Protein AF-A0AAV4JET5-F1 (afdb_monomer_lite)

pLDDT: mean 81.31, std 18.5, range [40.25, 97.0]

InterPro domains:
  IPR038901 Hexosaminidase D-like [PTHR21040] (17-73)

Structure (mmCIF, N/CA/C/O backbone):
data_AF-A0AAV4JET5-F1
#
_entry.id   AF-A0AAV4JET5-F1
#
loop_
_atom_site.group_PDB
_atom_site.id
_atom_site.type_symbol
_atom_site.label_atom_id
_atom_site.label_alt_id
_atom_site.label_comp_id
_atom_site.label_asym_id
_atom_site.label_entity_id
_atom_site.label_seq_id
_atom_site.pdbx_PDB_ins_code
_atom_site.Cartn_x
_atom_site.Cartn_y
_atom_site.Cartn_z
_atom_site.occupancy
_atom_site.B_iso_or_equiv
_atom_site.auth_seq_id
_atom_site.auth_comp_id
_atom_site.auth_asym_id
_atom_site.auth_atom_id
_atom_site.pdbx_PDB_model_num
ATOM 1 N N . MET A 1 1 ? -49.864 6.382 39.897 1.00 40.25 1 MET A N 1
ATOM 2 C CA . MET A 1 1 ? -49.120 7.111 38.849 1.00 40.25 1 MET A CA 1
ATOM 3 C C . MET A 1 1 ? -48.103 6.152 38.260 1.00 40.25 1 MET A C 1
ATOM 5 O O . MET A 1 1 ? -47.104 5.882 38.910 1.00 40.25 1 MET A O 1
ATOM 9 N N . SER A 1 2 ? -48.407 5.555 37.108 1.00 41.44 2 SER A N 1
ATOM 10 C CA . SER A 1 2 ? -47.425 4.760 36.364 1.00 41.44 2 SER A CA 1
ATOM 11 C C . SER A 1 2 ? -46.620 5.740 35.516 1.00 41.44 2 SER A C 1
ATOM 13 O O . SER A 1 2 ? -47.218 6.498 34.755 1.00 41.44 2 SER A O 1
ATOM 15 N N . SER A 1 3 ? -45.303 5.807 35.723 1.00 42.75 3 SER A N 1
ATOM 16 C CA . SER A 1 3 ? -44.440 6.662 34.908 1.00 42.75 3 SER A CA 1
ATOM 17 C C . SER A 1 3 ? -44.279 6.011 33.544 1.00 42.75 3 SER A C 1
ATOM 19 O O . SER A 1 3 ? -43.798 4.882 33.463 1.00 42.75 3 SER A O 1
ATOM 21 N N . SER A 1 4 ? -44.705 6.711 32.495 1.00 48.41 4 SER A N 1
ATOM 22 C CA . SER A 1 4 ? -44.710 6.200 31.128 1.00 48.41 4 SER A CA 1
ATOM 23 C C . SER A 1 4 ? -43.336 5.692 30.696 1.00 48.41 4 SER A C 1
ATOM 25 O O . SER A 1 4 ? -42.324 6.367 30.886 1.00 48.41 4 SER A O 1
ATOM 27 N N . LEU A 1 5 ? -43.330 4.529 30.045 1.00 52.78 5 LEU A N 1
ATOM 28 C CA . LEU A 1 5 ? -42.237 4.109 29.176 1.00 52.78 5 LEU A CA 1
ATOM 29 C C . LEU A 1 5 ? -42.112 5.136 28.046 1.00 52.78 5 LEU A C 1
ATOM 31 O O . LEU A 1 5 ? -42.99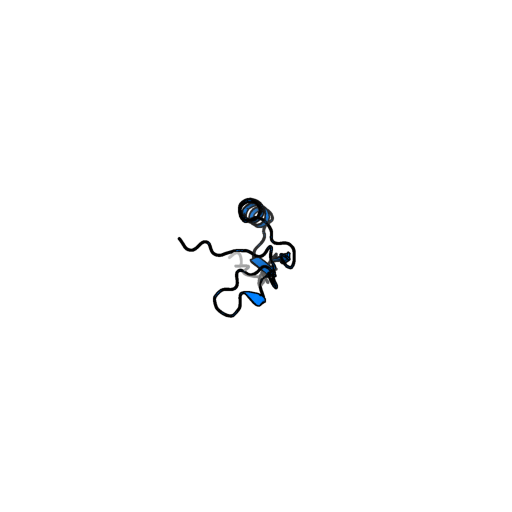2 5.218 27.192 1.00 52.78 5 LEU A O 1
ATOM 35 N N . VAL A 1 6 ? -41.031 5.915 28.048 1.00 47.88 6 VAL A N 1
ATOM 36 C CA . VAL A 1 6 ? -40.614 6.694 26.879 1.00 47.88 6 VAL A CA 1
ATOM 37 C C . VAL A 1 6 ? -39.585 5.846 26.140 1.00 47.88 6 VAL A C 1
ATOM 39 O O . VAL A 1 6 ? -38.439 5.739 26.570 1.00 47.88 6 VAL A O 1
ATOM 42 N N . VAL A 1 7 ? -40.031 5.188 25.070 1.00 58.97 7 VAL A N 1
ATOM 43 C CA . VAL A 1 7 ? -39.192 4.420 24.139 1.00 58.97 7 VAL A CA 1
ATOM 44 C C . VAL A 1 7 ? -39.326 5.075 22.765 1.00 58.97 7 VAL A C 1
ATOM 46 O O . VAL A 1 7 ? -40.071 4.611 21.917 1.00 58.97 7 VAL A O 1
ATOM 49 N N . GLU A 1 8 ? -38.640 6.203 22.605 1.00 41.84 8 GLU A N 1
ATOM 50 C CA . GLU A 1 8 ? -38.536 7.045 21.402 1.00 41.84 8 GLU A CA 1
ATOM 51 C C . GLU A 1 8 ? -37.211 7.825 21.555 1.00 41.84 8 GLU A C 1
ATOM 53 O O . GLU A 1 8 ? -36.933 8.289 22.662 1.00 41.84 8 GLU A O 1
ATOM 58 N N . ALA A 1 9 ? -36.339 8.051 20.571 1.00 42.78 9 ALA A N 1
ATOM 59 C CA . ALA A 1 9 ? -36.140 7.506 19.218 1.00 42.78 9 ALA A CA 1
ATOM 60 C C . ALA A 1 9 ? -34.635 7.769 18.864 1.00 42.78 9 ALA A C 1
ATOM 62 O O . ALA A 1 9 ? -33.907 8.275 19.718 1.00 42.78 9 ALA A O 1
ATOM 63 N N . GLU A 1 10 ? -34.023 7.470 17.712 1.00 41.50 10 GLU A N 1
ATOM 64 C CA . GLU A 1 10 ? -34.465 6.984 16.393 1.00 41.50 10 GLU A CA 1
ATOM 65 C C . GLU A 1 10 ? -33.542 5.819 15.919 1.00 41.50 10 GLU A C 1
ATOM 67 O O . GLU A 1 10 ? -33.048 5.039 16.730 1.00 41.50 10 GLU A O 1
ATOM 72 N N . HIS A 1 11 ? -33.283 5.683 14.609 1.00 49.34 11 HIS A N 1
ATOM 73 C CA . HIS A 1 11 ? -32.144 4.925 14.071 1.00 49.34 11 HIS A CA 1
ATOM 74 C C . HIS A 1 11 ? -30.848 5.740 14.195 1.00 49.34 11 HIS A C 1
ATOM 76 O O . HIS A 1 11 ? -30.744 6.808 13.587 1.00 49.34 11 HIS A O 1
ATOM 82 N N . GLU A 1 12 ? -29.799 5.190 14.817 1.00 45.59 12 GLU A N 1
ATOM 83 C CA . GLU A 1 12 ? -28.457 5.604 14.407 1.00 45.59 12 GLU A CA 1
ATOM 84 C C . GLU A 1 12 ? -28.245 5.136 12.963 1.00 45.59 12 GLU A C 1
ATOM 86 O O . GLU A 1 12 ? -27.961 3.966 12.694 1.00 45.59 12 GLU A O 1
ATOM 91 N N . ASN A 1 13 ? -28.320 6.078 12.021 1.00 50.97 13 ASN A N 1
ATOM 92 C CA . ASN A 1 13 ? -27.539 5.981 10.798 1.00 50.97 13 ASN A CA 1
ATOM 93 C C . ASN A 1 13 ? -26.062 6.042 11.203 1.00 50.97 13 ASN A C 1
ATOM 95 O O . ASN A 1 13 ? -25.400 7.072 11.052 1.00 50.97 13 ASN A O 1
ATOM 99 N N . VAL A 1 14 ? -25.539 4.915 11.700 1.00 56.03 14 VAL A N 1
ATOM 100 C CA . VAL A 1 14 ? -24.105 4.649 11.774 1.00 56.03 14 VAL A CA 1
ATOM 101 C C . VAL A 1 14 ? -23.623 4.478 10.338 1.00 56.03 14 VAL A C 1
ATOM 103 O O . VAL A 1 14 ? -23.257 3.394 9.882 1.00 56.03 14 VAL A O 1
ATOM 106 N N . LEU A 1 15 ? -23.572 5.599 9.619 1.00 59.09 15 LEU A N 1
ATOM 107 C CA . LEU A 1 15 ? -22.577 5.804 8.593 1.00 59.09 15 LEU A CA 1
ATOM 108 C C . LEU A 1 15 ? -21.235 5.774 9.326 1.00 59.09 15 LEU A C 1
ATOM 110 O O . LEU A 1 15 ? -20.651 6.808 9.653 1.00 59.09 15 LEU A O 1
ATOM 114 N N . CYS A 1 16 ? -20.750 4.558 9.590 1.00 62.75 16 CYS A N 1
ATOM 115 C CA . CYS A 1 16 ? -19.345 4.288 9.828 1.00 62.75 16 CYS A CA 1
ATOM 116 C C . CYS A 1 16 ? -18.641 4.604 8.508 1.00 62.75 16 CYS A C 1
ATOM 118 O O . CYS A 1 16 ? -18.317 3.712 7.719 1.00 62.75 16 CYS A O 1
ATOM 120 N N . LEU A 1 17 ? -18.512 5.908 8.232 1.00 70.88 17 LEU A N 1
ATOM 121 C CA . LEU A 1 17 ? -17.814 6.456 7.087 1.00 70.88 17 LEU A CA 1
ATOM 122 C C . LEU A 1 17 ? -16.421 5.868 7.161 1.00 70.88 17 LEU A C 1
ATOM 124 O O . LEU A 1 17 ? -15.628 6.218 8.040 1.00 70.88 17 LEU A O 1
ATOM 128 N N . SER A 1 18 ? -16.185 4.891 6.291 1.00 83.75 18 SER A N 1
ATOM 129 C CA . SER A 1 18 ? -14.958 4.127 6.314 1.00 83.75 18 SER A CA 1
ATOM 130 C C . SER A 1 18 ? -13.838 5.107 6.009 1.00 83.75 18 SER A C 1
ATOM 132 O O . SER A 1 18 ? -13.730 5.625 4.900 1.00 83.75 18 SER A O 1
ATOM 134 N N . ARG A 1 19 ? -13.037 5.426 7.028 1.00 91.19 19 ARG A N 1
ATOM 135 C CA . ARG A 1 19 ? -11.813 6.201 6.861 1.00 91.19 19 ARG A CA 1
ATOM 136 C C . ARG A 1 19 ? -10.850 5.301 6.107 1.00 91.19 19 ARG A C 1
ATOM 138 O O . ARG A 1 19 ? -10.269 4.390 6.702 1.00 91.19 19 ARG A O 1
ATOM 145 N N . LEU A 1 20 ? -10.802 5.503 4.796 1.00 94.38 20 LEU A N 1
ATOM 146 C CA . LEU A 1 20 ? -9.933 4.792 3.876 1.00 94.38 20 LEU A CA 1
ATOM 147 C C . LEU A 1 20 ? -8.674 5.617 3.638 1.00 94.38 20 LEU A C 1
ATOM 149 O O . LEU A 1 20 ? -8.751 6.826 3.422 1.00 94.38 20 LEU A O 1
ATOM 153 N N . VAL A 1 21 ? -7.522 4.957 3.663 1.00 95.25 21 VAL A N 1
ATOM 154 C CA . VAL A 1 21 ? -6.245 5.562 3.271 1.00 95.25 21 VAL A CA 1
ATOM 155 C C . VAL A 1 21 ? -5.861 4.999 1.913 1.00 95.25 21 VAL A C 1
ATOM 157 O O . VAL A 1 21 ? -5.759 3.782 1.766 1.00 95.25 21 VAL A O 1
ATOM 160 N N . HIS A 1 22 ? -5.662 5.878 0.931 1.00 94.62 22 HIS A N 1
ATOM 161 C CA . HIS A 1 22 ? -5.066 5.492 -0.342 1.00 94.62 22 HIS A CA 1
ATOM 162 C C . HIS A 1 22 ? -3.544 5.489 -0.204 1.00 94.62 22 HIS A C 1
ATOM 164 O O . HIS A 1 22 ? -2.952 6.506 0.163 1.00 94.62 22 HIS A O 1
ATOM 170 N N . LEU A 1 23 ? -2.929 4.343 -0.473 1.00 93.94 23 LEU A N 1
ATOM 171 C CA . LEU A 1 23 ? -1.489 4.184 -0.590 1.00 93.94 23 LEU A CA 1
ATOM 172 C C . LEU A 1 23 ? -1.171 3.933 -2.063 1.00 93.94 23 LEU A C 1
ATOM 174 O O . LEU A 1 23 ? -1.332 2.822 -2.566 1.00 93.94 23 LEU A O 1
ATOM 178 N N . ASP A 1 24 ? -0.729 4.993 -2.728 1.00 92.88 24 ASP A N 1
ATOM 179 C CA . ASP A 1 24 ? -0.151 4.924 -4.061 1.00 92.88 24 ASP A CA 1
ATOM 180 C C . ASP A 1 24 ? 1.307 4.449 -3.943 1.00 92.88 24 ASP A C 1
ATOM 182 O O . ASP A 1 24 ? 2.131 5.100 -3.291 1.00 92.88 24 ASP A O 1
ATOM 186 N N . LEU A 1 25 ? 1.597 3.270 -4.496 1.00 92.00 25 LEU A N 1
ATOM 187 C CA . LEU A 1 25 ? 2.933 2.673 -4.566 1.00 92.00 25 LEU A CA 1
ATOM 188 C C . LEU A 1 25 ? 3.474 2.634 -6.004 1.00 92.00 25 LEU A C 1
ATOM 190 O O . LEU A 1 25 ? 4.623 2.231 -6.195 1.00 92.00 25 LEU A O 1
ATOM 194 N N . LYS A 1 26 ? 2.680 3.043 -7.000 1.00 89.38 26 LYS A N 1
ATOM 195 C CA . LYS A 1 26 ? 3.018 3.011 -8.429 1.00 89.38 26 LYS A CA 1
ATOM 196 C C . LYS A 1 26 ? 4.296 3.801 -8.711 1.00 89.38 26 LYS A C 1
ATOM 198 O O . LYS A 1 26 ? 4.480 4.914 -8.219 1.00 89.38 26 LYS A O 1
ATOM 203 N N . GLY A 1 27 ? 5.220 3.216 -9.472 1.00 86.50 27 GLY A N 1
ATOM 204 C CA . GLY A 1 27 ? 6.529 3.805 -9.773 1.00 86.50 27 GLY A CA 1
ATOM 205 C C . GLY A 1 27 ? 7.480 4.009 -8.575 1.00 86.50 27 GLY A C 1
ATOM 206 O O . GLY A 1 27 ? 8.643 4.355 -8.783 1.00 86.50 27 GLY A O 1
ATOM 207 N N . ALA A 1 28 ? 7.042 3.819 -7.323 1.00 88.12 28 ALA A N 1
ATOM 208 C CA . ALA A 1 28 ? 7.832 4.127 -6.125 1.00 88.12 28 ALA A CA 1
ATOM 209 C C . ALA A 1 28 ? 7.411 3.277 -4.903 1.00 88.12 28 ALA A C 1
ATOM 211 O O . ALA A 1 28 ? 6.822 3.792 -3.946 1.00 88.12 28 ALA A O 1
ATOM 212 N N . PRO A 1 29 ? 7.744 1.973 -4.873 1.00 89.50 29 PRO A N 1
ATOM 213 C CA . PRO A 1 29 ? 7.259 1.082 -3.830 1.00 89.50 29 PRO A CA 1
ATOM 214 C C . PRO A 1 29 ? 7.919 1.368 -2.477 1.00 89.50 29 PRO A C 1
ATOM 216 O O . PRO A 1 29 ? 9.146 1.420 -2.337 1.00 89.50 29 PRO A O 1
ATOM 219 N N . LEU A 1 30 ? 7.096 1.505 -1.436 1.00 90.75 30 LEU A N 1
ATOM 220 C CA . LEU A 1 30 ? 7.561 1.682 -0.061 1.00 90.75 30 LEU A CA 1
ATOM 221 C C . LEU A 1 30 ? 8.246 0.411 0.457 1.00 90.75 30 LEU A C 1
ATOM 223 O O . LEU A 1 30 ? 7.785 -0.708 0.240 1.00 90.75 30 LEU A O 1
ATOM 227 N N . LYS A 1 31 ? 9.322 0.556 1.234 1.00 90.50 31 LYS A N 1
ATOM 228 C CA . LYS A 1 31 ? 9.951 -0.601 1.894 1.00 90.50 31 LYS A CA 1
ATOM 229 C C . LYS A 1 31 ? 8.953 -1.273 2.843 1.00 90.50 31 LYS A C 1
ATOM 231 O O . LYS A 1 31 ? 8.263 -0.585 3.594 1.00 90.50 31 LYS A O 1
ATOM 236 N N . LEU A 1 32 ? 8.936 -2.608 2.881 1.00 89.19 32 LEU A N 1
ATOM 237 C CA . LEU A 1 32 ? 8.042 -3.368 3.767 1.00 89.19 32 LEU A CA 1
ATOM 238 C C . LEU A 1 32 ? 8.219 -2.969 5.246 1.00 89.19 32 LEU A C 1
ATOM 240 O O . LEU A 1 32 ? 7.242 -2.693 5.931 1.00 89.19 32 LEU A O 1
ATOM 244 N N . SER A 1 33 ? 9.463 -2.763 5.687 1.00 93.81 33 SER A N 1
ATOM 245 C CA . SER A 1 33 ? 9.807 -2.266 7.032 1.00 93.81 33 SER A CA 1
ATOM 246 C C . SER A 1 33 ? 9.422 -0.804 7.317 1.00 93.81 33 SER A C 1
ATOM 248 O O . SER A 1 33 ? 9.612 -0.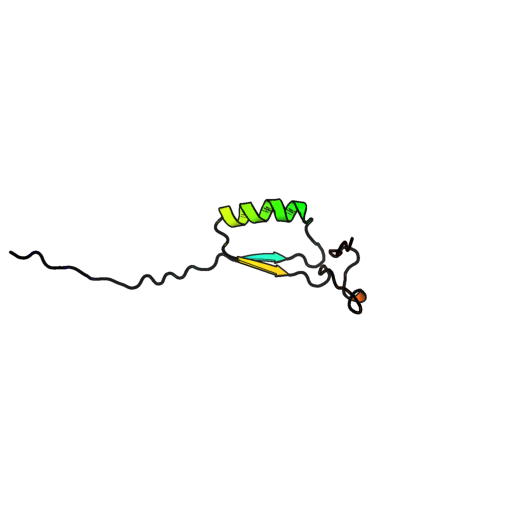309 8.432 1.00 93.81 33 SER A O 1
ATOM 250 N N . TYR A 1 34 ? 8.907 -0.085 6.316 1.00 93.81 34 TYR A N 1
ATOM 251 C CA . TYR A 1 34 ? 8.215 1.190 6.489 1.00 93.81 34 TYR A CA 1
ATOM 252 C C . TYR A 1 34 ? 6.700 0.974 6.577 1.00 93.81 34 TYR A C 1
ATOM 254 O O . TYR A 1 34 ? 6.073 1.531 7.475 1.00 93.81 34 TYR A O 1
ATOM 262 N N . LEU A 1 35 ? 6.122 0.103 5.737 1.00 92.50 35 LEU A N 1
ATOM 263 C CA . LEU A 1 35 ? 4.711 -0.296 5.840 1.00 92.50 35 LEU A CA 1
ATOM 264 C C . LEU A 1 35 ? 4.382 -0.858 7.235 1.00 92.50 35 LEU A C 1
ATOM 266 O O . LEU A 1 35 ? 3.442 -0.390 7.872 1.00 92.50 35 LEU A O 1
ATOM 270 N N . GLU A 1 36 ? 5.222 -1.745 7.774 1.00 94.56 36 GLU A N 1
ATOM 271 C CA . GLU A 1 36 ? 5.131 -2.269 9.152 1.00 94.56 36 GLU A CA 1
ATOM 272 C C . GLU A 1 36 ? 5.031 -1.174 10.231 1.00 94.56 36 GLU A C 1
ATOM 274 O O . GLU A 1 36 ? 4.446 -1.402 11.288 1.00 94.56 36 GLU A O 1
ATOM 279 N N . LYS A 1 37 ? 5.577 0.023 9.971 1.00 96.12 37 LYS A N 1
ATOM 280 C CA . LYS A 1 37 ? 5.538 1.169 10.890 1.00 96.12 37 LYS A CA 1
ATOM 281 C C . LYS A 1 37 ? 4.333 2.073 10.659 1.00 96.12 37 LYS A C 1
ATOM 283 O O . LYS A 1 37 ? 3.800 2.596 11.632 1.00 96.12 37 LYS A O 1
ATOM 288 N N . ILE A 1 38 ? 3.896 2.275 9.411 1.00 95.50 38 ILE A N 1
ATOM 289 C CA . ILE A 1 38 ? 2.737 3.142 9.142 1.00 95.50 38 ILE A CA 1
ATOM 290 C C . ILE A 1 38 ? 1.415 2.439 9.437 1.00 95.50 38 ILE A C 1
ATOM 292 O O . ILE A 1 38 ? 0.502 3.087 9.929 1.00 95.50 38 ILE A O 1
ATOM 296 N N . LEU A 1 39 ? 1.290 1.133 9.172 1.00 95.25 39 LEU A N 1
ATOM 297 C CA . LEU A 1 39 ? 0.013 0.420 9.305 1.00 95.25 39 LEU A CA 1
ATOM 298 C C . LEU A 1 39 ? -0.583 0.504 10.732 1.00 95.25 39 LEU A C 1
ATOM 300 O O . LEU A 1 39 ? -1.780 0.794 10.837 1.00 95.25 39 LEU A O 1
ATOM 304 N N . PRO A 1 40 ? 0.200 0.363 11.827 1.00 96.81 40 PRO A N 1
ATOM 305 C CA . PRO A 1 40 ? -0.283 0.631 13.183 1.00 96.81 40 PRO A CA 1
ATOM 306 C C . PRO A 1 40 ? -0.706 2.091 13.397 1.00 96.81 40 PRO A C 1
ATOM 308 O O . PRO A 1 40 ? -1.787 2.334 13.924 1.00 96.81 40 PRO A O 1
ATOM 311 N N . LEU A 1 41 ? 0.080 3.064 12.919 1.00 96.88 41 LEU A N 1
ATOM 312 C CA . LEU A 1 41 ? -0.228 4.495 13.064 1.00 96.88 41 LEU A CA 1
ATOM 313 C C . LEU A 1 41 ? -1.521 4.880 12.333 1.00 96.88 41 LEU A C 1
ATOM 315 O O . LEU A 1 41 ? -2.366 5.577 12.889 1.00 96.88 41 LEU A O 1
ATOM 319 N N . LEU A 1 42 ? -1.730 4.368 11.115 1.00 95.94 42 LEU A N 1
ATOM 320 C CA . LEU A 1 42 ? -2.987 4.549 10.389 1.00 95.94 42 LEU A CA 1
ATOM 321 C C . LEU A 1 42 ? -4.160 3.987 11.204 1.00 95.94 42 LEU A C 1
ATOM 323 O O . LEU A 1 42 ? -5.206 4.632 11.299 1.00 95.94 42 LEU A O 1
ATOM 327 N N . LYS A 1 43 ? -3.994 2.811 11.825 1.00 95.50 43 LYS A N 1
ATOM 328 C CA . LYS A 1 43 ? -5.023 2.199 12.675 1.00 95.50 43 LYS A CA 1
ATOM 329 C C . LYS A 1 43 ? -5.320 3.036 13.925 1.00 95.50 43 LYS A C 1
ATOM 331 O O . LYS A 1 4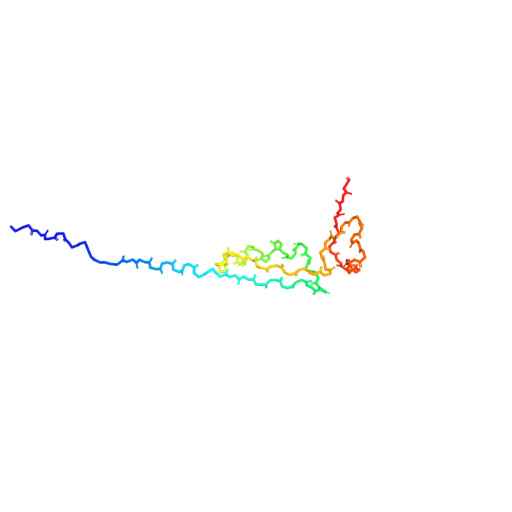3 ? -6.494 3.195 14.260 1.00 95.50 43 LYS A O 1
ATOM 336 N N . GLU A 1 44 ? -4.299 3.598 14.569 1.00 97.00 44 GLU A N 1
ATOM 337 C CA . GLU A 1 44 ? -4.426 4.524 15.707 1.00 97.00 44 GLU A CA 1
ATOM 338 C C . GLU A 1 44 ? -5.143 5.826 15.320 1.00 97.00 44 GLU A C 1
ATOM 340 O O . GLU A 1 44 ? -6.006 6.297 16.058 1.00 97.00 44 GLU A O 1
ATOM 345 N N . TRP A 1 45 ? -4.897 6.354 14.116 1.00 95.06 45 TRP A N 1
ATOM 346 C CA . TRP A 1 45 ? -5.647 7.481 13.533 1.00 95.06 45 TRP A CA 1
ATOM 347 C C . TRP A 1 45 ? -7.067 7.096 13.077 1.00 95.06 45 TRP A C 1
ATOM 349 O O . TRP A 1 45 ? -7.770 7.871 12.424 1.00 95.06 45 TRP A O 1
ATOM 359 N N . GLY A 1 46 ? -7.517 5.889 13.422 1.00 94.06 46 GLY A N 1
ATOM 360 C CA . GLY A 1 46 ? -8.860 5.402 13.165 1.00 94.06 46 GLY A CA 1
ATOM 361 C C . GLY A 1 46 ? -9.091 4.937 11.731 1.00 94.06 46 GLY A C 1
ATOM 362 O O . GLY A 1 46 ? -10.257 4.830 11.344 1.00 94.06 46 GLY A O 1
ATOM 363 N N . CYS A 1 47 ? -8.049 4.672 10.939 1.00 95.56 47 CYS A N 1
ATOM 364 C CA . CYS A 1 47 ? -8.195 4.050 9.624 1.00 95.56 47 CYS A CA 1
ATOM 365 C C . CYS A 1 47 ? -8.961 2.719 9.737 1.00 95.56 47 CYS A C 1
ATOM 367 O O . CYS A 1 47 ? -8.761 1.917 10.659 1.00 95.56 47 CYS A O 1
ATOM 369 N N . THR A 1 48 ? -9.872 2.510 8.793 1.00 94.94 48 THR A N 1
ATOM 370 C CA . THR A 1 48 ? -10.784 1.355 8.738 1.00 94.94 48 THR A CA 1
ATOM 371 C C . THR A 1 48 ? -10.477 0.415 7.578 1.00 94.94 48 THR A C 1
ATOM 373 O O . THR A 1 48 ? -10.829 -0.758 7.651 1.00 94.94 48 THR A O 1
ATOM 376 N N . GLY A 1 49 ? -9.785 0.900 6.546 1.00 93.44 49 GLY A N 1
ATOM 377 C CA . GLY A 1 49 ? -9.395 0.121 5.379 1.00 93.44 49 GLY A CA 1
ATOM 378 C C . GLY A 1 49 ? -8.355 0.861 4.545 1.00 93.44 49 GLY A C 1
ATOM 379 O O . GLY A 1 49 ? -8.196 2.076 4.656 1.00 93.44 49 GLY A O 1
ATOM 380 N N . ILE A 1 50 ? -7.629 0.121 3.719 1.00 94.12 50 ILE A N 1
ATOM 381 C CA . ILE A 1 50 ? -6.572 0.660 2.865 1.00 94.12 50 ILE A CA 1
ATOM 382 C C . ILE A 1 50 ? -6.921 0.318 1.425 1.00 94.12 50 ILE A C 1
ATOM 384 O O . ILE A 1 50 ? -7.247 -0.829 1.125 1.00 94.12 50 ILE A O 1
ATOM 388 N N . LEU A 1 51 ? -6.849 1.320 0.555 1.00 94.12 51 LEU A N 1
ATOM 389 C CA . LEU A 1 51 ? -6.823 1.130 -0.888 1.00 94.12 51 LEU A CA 1
ATOM 390 C C . LEU A 1 51 ? -5.355 1.203 -1.317 1.00 94.12 51 LEU A C 1
ATOM 392 O O . LEU A 1 51 ? -4.646 2.114 -0.893 1.00 94.12 51 LEU A O 1
ATOM 396 N N . LEU A 1 52 ? -4.896 0.223 -2.089 1.00 91.69 52 LEU A N 1
ATOM 397 C CA . LEU A 1 52 ? -3.478 0.008 -2.368 1.00 91.69 52 LEU A CA 1
ATOM 398 C C . LEU A 1 52 ? -3.277 -0.121 -3.879 1.00 91.69 52 LEU A C 1
ATOM 400 O O . LEU A 1 52 ? -3.764 -1.079 -4.482 1.00 91.69 52 LEU A O 1
ATOM 404 N N . GLU A 1 53 ? -2.591 0.847 -4.481 1.00 93.31 53 GLU A N 1
ATOM 405 C CA . GLU A 1 53 ? -2.308 0.887 -5.918 1.00 93.31 53 GLU A CA 1
ATOM 406 C C . GLU A 1 53 ? -0.844 0.500 -6.156 1.00 93.31 53 GLU A C 1
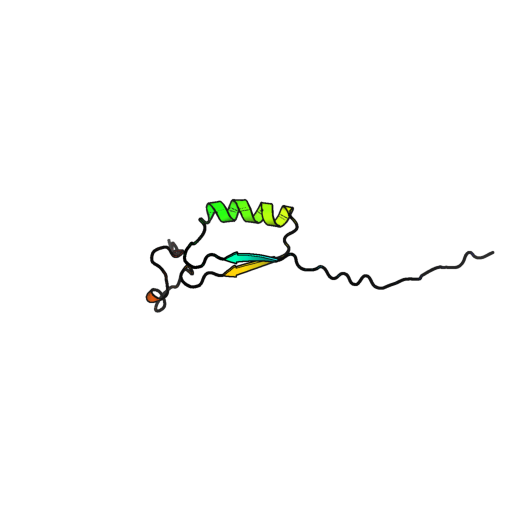ATOM 408 O O . GLU A 1 53 ? 0.064 1.186 -5.700 1.00 93.31 53 GLU A O 1
ATOM 413 N N . TYR A 1 54 ? -0.613 -0.627 -6.839 1.00 89.12 54 TYR A N 1
ATOM 414 C CA . TYR A 1 54 ? 0.735 -1.135 -7.130 1.00 89.12 54 TYR A CA 1
ATOM 415 C C . TYR A 1 54 ? 1.198 -0.864 -8.570 1.00 89.12 54 TYR A C 1
ATOM 417 O O . TYR A 1 54 ? 2.376 -0.584 -8.771 1.00 89.12 54 TYR A O 1
ATOM 425 N N . GLU A 1 55 ? 0.301 -1.014 -9.552 1.00 92.19 55 GLU A N 1
ATOM 426 C CA . GLU A 1 55 ? 0.590 -1.078 -10.998 1.00 92.19 55 GLU A CA 1
ATOM 427 C C . GLU A 1 55 ? 1.869 -1.872 -11.341 1.00 92.19 55 GLU A C 1
ATOM 429 O O . GLU A 1 55 ? 1.874 -3.102 -11.250 1.00 92.19 55 GLU A O 1
ATOM 434 N N . ASP A 1 56 ? 2.939 -1.177 -11.729 1.00 91.25 56 ASP A N 1
ATOM 435 C CA . ASP A 1 56 ? 4.227 -1.709 -12.175 1.00 91.25 56 ASP A CA 1
ATOM 436 C C . ASP A 1 56 ? 5.089 -2.234 -11.019 1.00 91.25 56 ASP A C 1
ATOM 438 O O . ASP A 1 56 ? 6.038 -2.985 -11.229 1.00 91.25 56 ASP A O 1
ATOM 442 N N . THR A 1 57 ? 4.764 -1.878 -9.777 1.00 93.00 57 THR A N 1
ATOM 443 C CA . THR A 1 57 ? 5.503 -2.334 -8.593 1.00 93.00 57 THR A CA 1
ATOM 444 C C . THR A 1 57 ? 5.024 -3.669 -8.039 1.00 93.00 57 THR A C 1
ATOM 446 O O . THR A 1 57 ? 5.669 -4.212 -7.135 1.00 93.00 57 THR A O 1
ATOM 449 N N . PHE A 1 58 ? 3.917 -4.207 -8.560 1.00 91.44 58 PHE A N 1
ATOM 450 C CA . PHE A 1 58 ? 3.399 -5.504 -8.142 1.00 91.44 58 PHE A CA 1
ATOM 451 C C . PHE A 1 58 ? 4.424 -6.616 -8.445 1.00 91.44 58 PHE A C 1
ATOM 453 O O . PHE A 1 58 ? 5.051 -6.598 -9.507 1.00 91.44 58 PHE A O 1
ATOM 460 N N . PRO A 1 59 ? 4.619 -7.594 -7.540 1.00 89.94 59 PRO A N 1
ATOM 461 C CA . PRO A 1 59 ? 5.564 -8.684 -7.748 1.00 89.94 59 PRO A CA 1
ATOM 462 C C . PRO A 1 59 ? 4.990 -9.740 -8.709 1.00 89.94 59 PRO A C 1
ATOM 464 O O . PRO A 1 59 ? 4.634 -10.839 -8.286 1.00 89.94 59 PRO A O 1
ATOM 467 N N . TYR A 1 60 ? 4.877 -9.397 -9.995 1.00 90.94 60 TYR A N 1
ATOM 468 C CA . TYR A 1 60 ? 4.441 -10.321 -11.042 1.00 90.94 60 TYR A CA 1
ATOM 469 C C . TYR A 1 60 ? 5.378 -11.533 -11.153 1.00 90.94 60 TYR A C 1
ATOM 471 O O . TYR A 1 60 ? 6.605 -11.401 -11.093 1.00 90.94 60 TYR A O 1
ATOM 479 N N . ASP A 1 61 ? 4.793 -12.709 -11.356 1.00 85.94 61 ASP A N 1
ATOM 480 C CA . ASP A 1 61 ? 5.479 -13.978 -11.562 1.00 85.94 61 ASP A CA 1
ATOM 481 C C . ASP A 1 61 ? 5.308 -14.497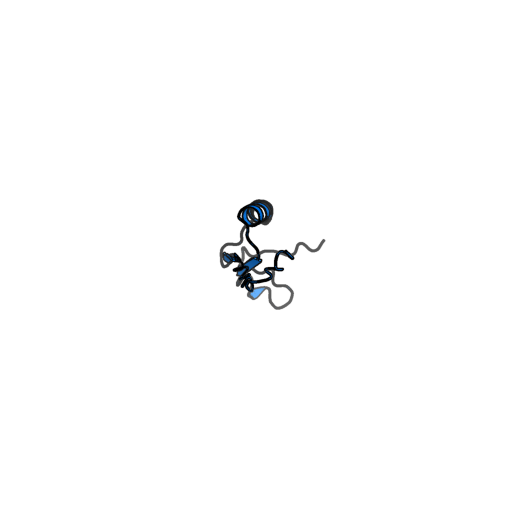 -13.004 1.00 85.94 61 ASP A C 1
ATOM 483 O O . ASP A 1 61 ? 4.735 -13.840 -13.879 1.00 85.94 61 ASP A O 1
ATOM 487 N N . GLU A 1 62 ? 5.908 -15.660 -13.270 1.00 85.88 62 GLU A N 1
ATOM 488 C CA . GLU A 1 62 ? 5.804 -16.412 -14.526 1.00 85.88 62 GLU A CA 1
ATOM 489 C C . GLU A 1 62 ? 5.907 -15.540 -15.796 1.00 85.88 62 GLU A C 1
ATOM 491 O O . GLU A 1 62 ? 6.918 -14.868 -16.006 1.00 85.88 62 GLU A O 1
ATOM 496 N N . GLY A 1 63 ? 4.891 -15.568 -16.664 1.00 88.38 63 GLY A N 1
ATOM 497 C CA . GLY A 1 63 ? 4.858 -14.847 -17.940 1.00 88.38 63 GLY A CA 1
ATOM 498 C C . GLY A 1 63 ? 4.496 -13.361 -17.841 1.00 88.38 63 GLY A C 1
ATOM 499 O O . GLY A 1 63 ? 4.296 -12.736 -18.878 1.00 88.38 63 GLY A O 1
ATOM 500 N N . LEU A 1 64 ? 4.377 -12.801 -16.631 1.00 89.75 64 LEU A N 1
ATOM 501 C CA . LEU A 1 64 ? 4.011 -11.397 -16.398 1.00 89.75 64 LEU A CA 1
ATOM 502 C C . LEU A 1 64 ? 5.176 -10.545 -15.865 1.00 89.75 64 LEU A C 1
ATOM 504 O O . LEU A 1 64 ? 4.998 -9.353 -15.631 1.00 89.75 64 LEU A O 1
ATOM 508 N N . GLN A 1 65 ? 6.376 -11.118 -15.719 1.00 88.88 65 GLN A N 1
ATOM 509 C CA . GLN A 1 65 ? 7.574 -10.414 -15.231 1.00 88.88 65 GLN A CA 1
ATOM 510 C C . GLN A 1 65 ? 7.923 -9.146 -16.032 1.00 88.88 65 GLN A C 1
ATOM 512 O O . GLN A 1 65 ? 8.412 -8.185 -15.446 1.00 88.88 65 GLN A O 1
ATOM 517 N N . ASP A 1 66 ? 7.624 -9.103 -17.334 1.00 90.31 66 ASP A N 1
ATOM 518 C CA . ASP A 1 66 ? 7.858 -7.926 -18.188 1.00 90.31 66 ASP A CA 1
ATOM 519 C C . ASP A 1 66 ? 6.939 -6.728 -17.857 1.00 90.31 66 ASP A C 1
ATOM 521 O O . ASP A 1 66 ? 7.189 -5.615 -18.318 1.00 90.31 66 ASP A O 1
ATOM 525 N N . LEU A 1 67 ? 5.885 -6.932 -17.054 1.00 90.69 67 LEU A N 1
ATOM 526 C CA . LEU A 1 67 ? 5.026 -5.863 -16.524 1.00 90.69 67 LEU A CA 1
ATOM 527 C C . LEU A 1 67 ? 5.577 -5.248 -15.227 1.00 90.69 67 LEU A C 1
ATOM 529 O O . LEU A 1 67 ? 5.093 -4.201 -14.796 1.00 90.69 67 LEU A O 1
ATOM 533 N N . ALA A 1 68 ? 6.564 -5.889 -14.591 1.00 92.00 68 ALA A N 1
ATOM 534 C CA . ALA A 1 68 ? 7.176 -5.398 -13.366 1.00 92.00 68 ALA A CA 1
ATOM 535 C C . ALA A 1 68 ? 8.260 -4.352 -13.670 1.00 92.00 68 ALA A C 1
ATOM 537 O O . ALA A 1 68 ? 9.196 -4.588 -14.439 1.00 92.00 68 ALA A O 1
ATOM 538 N N . ALA A 1 69 ? 8.198 -3.212 -12.991 1.00 91.25 69 ALA A N 1
ATOM 539 C CA . ALA A 1 69 ? 9.286 -2.250 -12.975 1.00 91.25 69 ALA A CA 1
ATOM 540 C C . ALA A 1 69 ? 10.544 -2.840 -12.317 1.00 91.25 69 ALA A C 1
ATOM 542 O O . ALA A 1 69 ? 10.488 -3.691 -11.428 1.00 91.25 69 ALA A O 1
ATOM 543 N N . SER A 1 70 ? 11.715 -2.316 -12.679 1.00 89.62 70 SER A N 1
ATOM 544 C CA . SER A 1 70 ? 13.007 -2.780 -12.144 1.00 89.62 70 SER A CA 1
ATOM 545 C C . SER A 1 70 ? 13.155 -2.618 -10.622 1.00 89.62 70 SER A C 1
ATOM 547 O O . SER A 1 70 ? 13.982 -3.295 -10.010 1.00 89.62 70 SER A O 1
ATOM 549 N N . HIS A 1 71 ? 12.347 -1.745 -10.013 1.00 88.31 71 HIS A N 1
ATOM 550 C CA . HIS A 1 71 ? 12.260 -1.502 -8.571 1.00 88.31 71 HIS A CA 1
ATOM 551 C C . HIS A 1 71 ? 11.031 -2.146 -7.902 1.00 88.31 71 HIS A C 1
ATOM 553 O O . HIS A 1 71 ? 10.772 -1.850 -6.737 1.00 88.31 71 HIS A O 1
ATOM 559 N N . ALA A 1 72 ? 10.256 -2.976 -8.609 1.00 91.38 72 ALA A N 1
ATOM 560 C CA . ALA A 1 72 ? 9.089 -3.669 -8.065 1.00 91.38 72 ALA A CA 1
ATOM 561 C C . ALA A 1 72 ? 9.425 -4.543 -6.843 1.00 91.38 72 ALA A C 1
ATOM 563 O O . ALA A 1 72 ? 10.580 -4.928 -6.611 1.00 91.38 72 ALA A O 1
ATOM 564 N N . TYR A 1 73 ? 8.397 -4.905 -6.072 1.00 89.12 73 TYR A N 1
ATOM 565 C CA . TYR A 1 73 ? 8.551 -5.958 -5.071 1.00 89.12 73 TYR A CA 1
ATOM 566 C C . TYR A 1 73 ? 8.958 -7.271 -5.754 1.00 89.12 73 TYR A C 1
ATOM 568 O O . TYR A 1 73 ? 8.630 -7.525 -6.911 1.00 89.12 73 TYR A O 1
ATOM 576 N N . ARG A 1 74 ? 9.669 -8.137 -5.028 1.00 84.81 74 ARG A N 1
ATOM 577 C CA . ARG A 1 74 ? 10.090 -9.449 -5.527 1.00 84.81 74 ARG A CA 1
ATOM 578 C C . ARG A 1 74 ? 9.720 -10.517 -4.512 1.00 84.81 74 ARG A C 1
ATOM 580 O O . ARG A 1 74 ? 10.054 -10.380 -3.336 1.00 84.81 74 ARG A O 1
ATOM 587 N N . ILE A 1 75 ? 9.064 -11.580 -4.971 1.00 79.06 75 ILE A N 1
ATOM 588 C CA . ILE A 1 75 ? 8.829 -12.766 -4.146 1.00 79.06 75 ILE A CA 1
ATOM 589 C C . ILE A 1 75 ? 10.184 -13.449 -3.941 1.00 79.06 75 ILE A C 1
ATOM 591 O O . ILE A 1 75 ? 10.792 -13.951 -4.885 1.00 79.06 75 ILE A O 1
ATOM 595 N N . LEU A 1 76 ? 10.670 -13.449 -2.701 1.00 73.44 76 LEU A N 1
ATOM 596 C CA . LEU A 1 76 ? 11.774 -14.309 -2.288 1.00 73.44 76 LEU A CA 1
ATOM 597 C C . LEU A 1 76 ? 11.198 -15.694 -1.984 1.00 73.44 76 LEU A C 1
ATOM 599 O O . LEU A 1 76 ? 10.827 -15.982 -0.848 1.00 73.44 76 LEU A O 1
ATOM 603 N N . LEU A 1 77 ? 11.091 -16.527 -3.020 1.00 56.78 77 LEU A N 1
ATOM 604 C CA . LEU A 1 77 ? 10.927 -17.967 -2.837 1.00 56.78 77 LEU A CA 1
ATOM 605 C C . LEU A 1 77 ? 12.250 -18.524 -2.289 1.00 56.78 77 LEU A C 1
ATOM 607 O O . LEU A 1 77 ? 13.287 -18.399 -2.943 1.00 56.78 77 LEU A O 1
ATOM 611 N N . CYS A 1 78 ? 12.193 -19.081 -1.078 1.00 43.91 78 CYS A N 1
ATOM 612 C CA . CYS A 1 78 ? 13.240 -19.934 -0.511 1.00 43.91 78 CYS A CA 1
ATOM 613 C C . CYS A 1 78 ? 13.182 -21.342 -1.115 1.00 43.91 78 CYS A C 1
ATOM 615 O O . CYS A 1 78 ? 12.052 -21.799 -1.402 1.00 43.91 78 CYS A O 1
#

Radius of gyration: 22.66 Å; chains: 1; bounding box: 62×27×57 Å

Foldseek 3Di:
DDDDPDPDDDDPPPPVVQQEAEDEPEPNHDDVVVVVVVVVVCVVVVHRYYHYHQFQQDQDDDPCVVRHDPNHDHDPDD

Secondary structure (DSSP, 8-state):
-PPP---------------EEEEE-TTSPPPHHHHHHHHHHHHHTT--EEEEE-GGGS---GGGGGGS-TTS------

Sequence (78 aa):
MSSSLV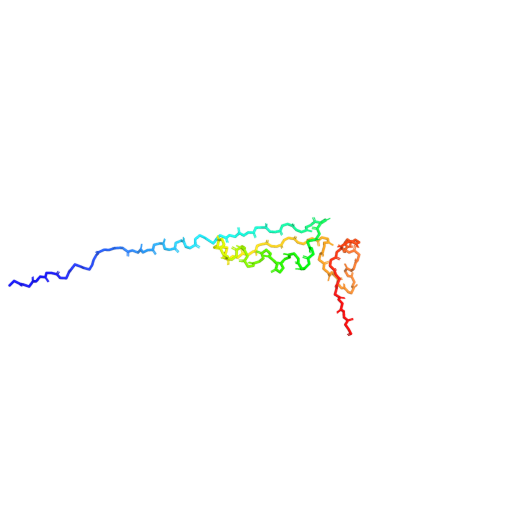VEAEHENVLCLSRLVHLDLKGAPLKLSYLEKILPLLKEWGCTGILLEYEDTFPYDEGLQDLAASHAYRILLC

Organism: NCBI:txid1093978